Protein AF-A0A821LWA8-F1 (afdb_monomer_lite)

Secondary structure (DSSP, 8-state):
-EE-EEEEEEEEGGGTEEEEE---TT-TTS----TTT-SEETTSEEEEEEEEE--PPPP-PPP-S--SSS-HHHHSEEEEEEEEEEEEEEGGG-SSHHHHHHHHHHHH-TTEEE--TTTTTSEE-TT-SSSSSTTHHHHHTGGG-EE--SEEEEE----SSS-EE----TTSS--SS--

Structure (mmCIF, N/CA/C/O backbone):
data_AF-A0A821LWA8-F1
#
_entry.id   AF-A0A821LWA8-F1
#
loop_
_atom_site.group_PDB
_atom_site.id
_atom_site.type_symbol
_atom_site.label_atom_id
_atom_site.label_alt_id
_atom_site.label_comp_id
_atom_site.label_asym_id
_atom_site.label_entity_id
_atom_site.label_seq_id
_atom_site.pdbx_PDB_ins_code
_atom_site.Cartn_x
_atom_site.Cartn_y
_atom_site.Cartn_z
_atom_site.occupancy
_atom_site.B_iso_or_equiv
_atom_site.auth_seq_id
_atom_site.auth_comp_id
_atom_site.auth_asym_id
_atom_site.auth_atom_id
_atom_site.pdbx_PDB_model_num
ATOM 1 N N . LYS A 1 1 ? -18.898 6.129 13.717 1.00 87.69 1 LYS A N 1
ATOM 2 C CA . LYS A 1 1 ? -17.893 6.853 12.896 1.00 87.69 1 LYS A CA 1
ATOM 3 C C . LYS A 1 1 ? -17.448 5.903 11.800 1.00 87.69 1 LYS A C 1
ATOM 5 O O . LYS A 1 1 ? -17.263 4.731 12.117 1.00 87.69 1 LYS A O 1
ATOM 10 N N . LEU A 1 2 ? -17.327 6.379 10.563 1.00 90.56 2 LEU A N 1
ATOM 11 C CA . LEU A 1 2 ? -16.838 5.565 9.453 1.00 90.56 2 LEU A CA 1
ATOM 12 C C . LEU A 1 2 ? -15.346 5.820 9.221 1.00 90.56 2 LEU A C 1
ATOM 14 O O . LEU A 1 2 ? -14.850 6.917 9.476 1.00 90.56 2 LEU A O 1
ATOM 18 N N . GLY A 1 3 ? -14.649 4.781 8.779 1.00 90.25 3 GLY A N 1
ATOM 19 C CA . GLY A 1 3 ? -13.261 4.806 8.354 1.00 90.25 3 GLY A CA 1
ATOM 20 C C . GLY A 1 3 ? -13.109 4.307 6.928 1.00 90.25 3 GLY A C 1
ATOM 21 O O . GLY A 1 3 ? -13.928 3.526 6.442 1.00 90.25 3 GLY A O 1
ATOM 22 N N . THR A 1 4 ? -12.042 4.752 6.279 1.00 89.06 4 THR A N 1
ATOM 23 C CA . THR A 1 4 ? -11.677 4.344 4.926 1.00 89.06 4 THR A CA 1
ATOM 24 C C . THR A 1 4 ? -11.057 2.960 4.954 1.00 89.06 4 THR A C 1
ATOM 26 O O . THR A 1 4 ? -10.192 2.666 5.789 1.00 89.06 4 THR A O 1
ATOM 29 N N . THR A 1 5 ? -11.447 2.130 3.995 1.00 91.06 5 THR A N 1
ATOM 30 C CA . THR A 1 5 ? -10.791 0.850 3.744 1.00 91.06 5 THR A CA 1
ATOM 31 C C . THR A 1 5 ? -10.204 0.760 2.340 1.00 91.06 5 THR A C 1
ATOM 33 O O . THR A 1 5 ? -10.569 1.501 1.429 1.00 91.06 5 THR A O 1
ATOM 36 N N . ALA A 1 6 ? -9.258 -0.160 2.167 1.00 90.44 6 ALA A N 1
ATOM 37 C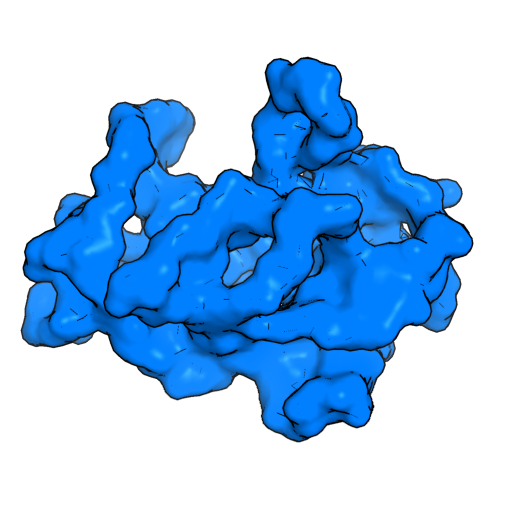 CA . ALA A 1 6 ? -8.717 -0.538 0.867 1.00 90.44 6 ALA A CA 1
ATOM 38 C C . ALA A 1 6 ? -8.998 -2.009 0.563 1.00 90.44 6 ALA A C 1
ATOM 40 O O . ALA A 1 6 ? -9.239 -2.814 1.466 1.00 90.44 6 ALA A O 1
ATOM 41 N N . VAL A 1 7 ? -8.899 -2.365 -0.714 1.00 90.44 7 VAL A N 1
ATOM 42 C CA . VAL A 1 7 ? -9.017 -3.740 -1.200 1.00 90.44 7 VAL A CA 1
ATOM 43 C C . VAL A 1 7 ? -7.887 -4.080 -2.161 1.00 90.44 7 VAL A C 1
ATOM 45 O O . VAL A 1 7 ? -7.322 -3.214 -2.834 1.00 90.44 7 VAL A O 1
ATOM 48 N N . LYS A 1 8 ? -7.577 -5.372 -2.255 1.00 91.69 8 LYS A N 1
ATOM 49 C CA . LYS A 1 8 ? -6.755 -5.915 -3.336 1.00 91.69 8 LYS A CA 1
ATOM 50 C C . LYS A 1 8 ? -7.614 -6.081 -4.584 1.00 91.69 8 LYS A C 1
ATOM 52 O O . LYS A 1 8 ? -8.576 -6.842 -4.577 1.00 91.69 8 LYS A O 1
ATOM 57 N N . GLN A 1 9 ? -7.242 -5.397 -5.658 1.00 87.75 9 GLN A N 1
ATOM 58 C CA . GLN A 1 9 ? -7.944 -5.462 -6.939 1.00 87.75 9 GLN A CA 1
ATOM 59 C C . GLN A 1 9 ? -7.434 -6.587 -7.827 1.00 87.75 9 GLN A C 1
ATOM 61 O O . GLN A 1 9 ? -8.214 -7.271 -8.485 1.00 87.75 9 GLN A O 1
ATOM 66 N N . SER A 1 10 ? -6.121 -6.798 -7.838 1.00 91.06 10 SER A N 1
ATOM 67 C CA . SER A 1 10 ? -5.498 -7.864 -8.616 1.00 91.06 10 SER A CA 1
ATOM 68 C C . SER A 1 10 ? -4.169 -8.294 -8.007 1.00 91.06 10 SER A C 1
ATOM 70 O O . SER A 1 10 ? -3.565 -7.573 -7.215 1.00 91.06 10 SER A O 1
ATOM 72 N N . HIS A 1 11 ? -3.717 -9.482 -8.399 1.00 94.81 11 HIS A N 1
ATOM 73 C CA . HIS A 1 11 ? -2.389 -10.009 -8.102 1.00 94.81 11 HIS A CA 1
ATOM 74 C C . HIS A 1 11 ? -1.703 -10.369 -9.415 1.00 94.81 11 HIS A C 1
ATOM 76 O O . HIS A 1 11 ? -2.321 -11.031 -10.251 1.00 94.81 11 HIS A O 1
ATOM 82 N N . LEU A 1 12 ? -0.448 -9.964 -9.592 1.00 95.31 12 LEU A N 1
ATOM 83 C CA . LEU A 1 12 ? 0.371 -10.399 -10.721 1.00 95.31 12 LEU A CA 1
ATOM 84 C C . LEU A 1 12 ? 1.367 -11.451 -10.222 1.00 95.31 12 LEU A C 1
ATOM 86 O O . LEU A 1 12 ? 2.411 -11.102 -9.669 1.00 95.31 12 LEU A O 1
ATOM 90 N N . ASN A 1 13 ? 1.021 -12.732 -10.416 1.00 95.44 13 ASN A N 1
ATOM 91 C CA . ASN A 1 13 ? 1.794 -13.880 -9.918 1.00 95.44 13 ASN A CA 1
ATOM 92 C C . ASN A 1 13 ? 3.257 -13.846 -10.381 1.00 95.44 13 ASN A C 1
ATOM 94 O O . ASN A 1 13 ? 4.150 -14.105 -9.582 1.00 95.44 13 ASN A O 1
ATOM 98 N N . ASP A 1 14 ? 3.498 -13.463 -11.638 1.00 94.81 14 ASP A N 1
ATOM 99 C CA . ASP A 1 14 ? 4.836 -13.440 -12.247 1.00 94.81 14 ASP A CA 1
ATOM 100 C C . ASP A 1 14 ? 5.810 -12.497 -11.526 1.00 94.81 14 ASP A C 1
ATOM 102 O O . ASP A 1 14 ? 7.026 -12.651 -11.631 1.00 94.81 14 ASP A O 1
ATOM 106 N N . PHE A 1 15 ? 5.283 -11.520 -10.782 1.00 94.75 15 PHE A N 1
ATOM 107 C CA . PHE A 1 15 ? 6.075 -10.526 -10.062 1.00 94.75 15 PHE A CA 1
ATOM 108 C C . PHE A 1 15 ? 5.882 -10.576 -8.544 1.00 94.75 15 PHE A C 1
ATOM 110 O O . PHE A 1 15 ? 6.600 -9.876 -7.834 1.00 94.75 15 PHE A O 1
ATOM 117 N N . GLY A 1 16 ? 4.916 -11.350 -8.036 1.00 96.31 16 GLY A N 1
ATOM 118 C CA . GLY A 1 16 ? 4.561 -11.350 -6.615 1.00 96.31 16 GLY A CA 1
ATOM 119 C C . GLY A 1 16 ? 4.103 -9.975 -6.118 1.00 96.31 16 GLY A C 1
ATOM 120 O O . GLY A 1 16 ? 4.472 -9.562 -5.017 1.00 96.31 16 GLY A O 1
ATOM 121 N N . ILE A 1 17 ? 3.353 -9.239 -6.948 1.00 96.69 17 ILE A N 1
ATOM 122 C CA . ILE A 1 17 ? 2.866 -7.895 -6.610 1.00 96.69 17 ILE A CA 1
ATOM 123 C C . ILE A 1 17 ? 1.347 -7.822 -6.574 1.00 96.69 17 ILE A C 1
ATOM 125 O O . ILE A 1 17 ? 0.646 -8.436 -7.383 1.00 96.69 17 ILE A O 1
ATOM 129 N N . ASP A 1 18 ? 0.852 -6.995 -5.665 1.00 95.44 18 ASP A N 1
ATOM 130 C CA . ASP A 1 18 ? -0.560 -6.693 -5.500 1.00 95.44 18 ASP A CA 1
ATOM 131 C C . ASP A 1 18 ? -0.879 -5.303 -6.022 1.00 95.44 18 ASP A C 1
ATOM 133 O O . ASP A 1 18 ? -0.148 -4.353 -5.743 1.00 95.44 18 ASP A O 1
ATOM 137 N N . TYR A 1 19 ? -1.999 -5.188 -6.736 1.00 92.56 19 TYR A N 1
ATOM 138 C CA . TYR A 1 19 ? -2.634 -3.909 -7.019 1.00 92.56 19 TYR A CA 1
ATOM 139 C C . TYR A 1 19 ? -3.652 -3.632 -5.920 1.00 92.56 19 TYR A C 1
ATOM 141 O O . TYR A 1 19 ? -4.673 -4.319 -5.818 1.00 92.56 19 TYR A O 1
ATOM 149 N N . ILE A 1 20 ? -3.348 -2.662 -5.067 1.00 91.44 20 ILE A N 1
ATOM 150 C CA . ILE A 1 20 ? -4.138 -2.346 -3.881 1.00 91.44 20 ILE A CA 1
ATOM 151 C C . ILE A 1 20 ? -4.618 -0.918 -3.998 1.00 91.44 20 ILE A C 1
ATOM 153 O O . ILE A 1 20 ? -3.879 -0.028 -4.419 1.00 91.44 20 ILE A O 1
ATOM 157 N N . GLY A 1 21 ? -5.855 -0.686 -3.588 1.00 87.31 21 GLY A N 1
ATOM 158 C CA . GLY A 1 21 ? -6.354 0.663 -3.502 1.00 87.31 21 GLY A CA 1
ATOM 159 C C . GLY A 1 21 ? -7.778 0.754 -3.021 1.00 87.31 21 GLY A C 1
ATOM 160 O O . GLY A 1 21 ? -8.420 -0.229 -2.649 1.00 87.31 21 GLY A O 1
ATOM 161 N N . CYS A 1 22 ? -8.243 1.985 -3.041 1.00 80.44 22 CYS A N 1
ATOM 162 C CA . CYS A 1 22 ? -9.605 2.354 -2.763 1.00 80.44 22 CYS A CA 1
ATOM 163 C C . CYS A 1 22 ? -10.384 2.282 -4.092 1.00 80.44 22 CYS A C 1
ATOM 165 O O . CYS A 1 22 ? -10.234 3.144 -4.956 1.00 80.44 22 CYS A O 1
ATOM 167 N N . ARG A 1 23 ? -11.175 1.208 -4.262 1.00 69.19 23 ARG A N 1
ATOM 168 C CA . ARG A 1 23 ? -11.909 0.898 -5.498 1.00 69.19 23 ARG A CA 1
ATOM 169 C C . ARG A 1 23 ? -13.085 1.857 -5.734 1.00 69.19 23 ARG A C 1
ATOM 171 O O . ARG A 1 23 ? -13.811 2.201 -4.807 1.00 69.19 23 ARG A O 1
ATOM 178 N N . ASP A 1 24 ? -13.249 2.229 -7.003 1.00 60.84 24 ASP A N 1
ATOM 179 C CA . ASP A 1 24 ? -14.244 3.163 -7.543 1.00 60.84 24 ASP A CA 1
ATOM 180 C C . ASP A 1 24 ? -15.697 2.838 -7.134 1.00 60.84 24 ASP A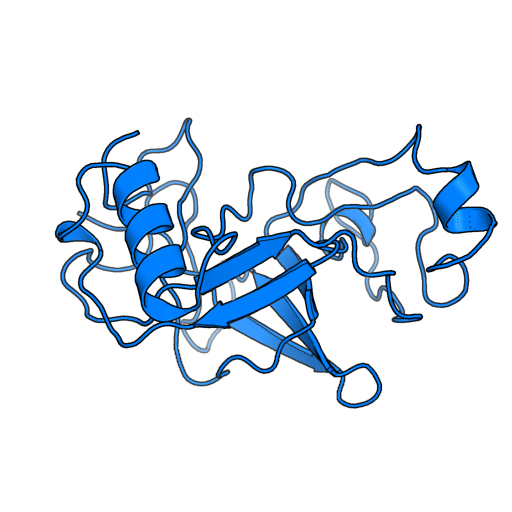 C 1
ATOM 182 O O . ASP A 1 24 ? -16.066 1.672 -7.002 1.00 60.84 24 ASP A O 1
ATOM 186 N N . TRP A 1 25 ? -16.535 3.876 -7.014 1.00 51.53 25 TRP A N 1
ATOM 187 C CA . TRP A 1 25 ? -17.913 3.882 -6.467 1.00 51.53 25 TRP A CA 1
ATOM 188 C C . TRP A 1 25 ? -18.916 2.952 -7.194 1.00 51.53 25 TRP A C 1
ATOM 190 O O . TRP A 1 25 ? -20.060 2.785 -6.768 1.00 51.53 25 TRP A O 1
ATOM 200 N N . THR A 1 26 ? -18.519 2.346 -8.312 1.00 49.16 26 THR A N 1
ATOM 201 C CA . THR A 1 26 ? -19.395 1.602 -9.231 1.00 49.16 26 THR A CA 1
ATOM 202 C C . THR A 1 26 ? -19.232 0.082 -9.168 1.00 49.16 26 THR A C 1
ATOM 204 O O . THR A 1 26 ? -19.817 -0.613 -9.998 1.00 49.16 26 THR A O 1
ATOM 207 N N . ASP A 1 27 ? -18.482 -0.472 -8.206 1.00 52.19 27 ASP A N 1
ATOM 208 C CA . ASP A 1 27 ? -18.331 -1.926 -8.090 1.00 52.19 27 ASP A CA 1
ATOM 209 C C . ASP A 1 27 ? -19.629 -2.602 -7.593 1.00 52.19 27 ASP A C 1
ATOM 211 O O . ASP A 1 27 ? -20.015 -2.424 -6.432 1.00 52.19 27 ASP A O 1
ATOM 215 N N . PRO A 1 28 ? -20.287 -3.447 -8.414 1.00 49.53 28 PRO A N 1
ATOM 216 C CA . PRO A 1 28 ? -21.509 -4.148 -8.016 1.00 49.53 28 PRO A CA 1
ATOM 217 C C . PRO A 1 28 ? -21.286 -5.181 -6.898 1.00 49.53 28 PRO A C 1
ATOM 219 O O . PRO A 1 28 ? -22.259 -5.669 -6.329 1.00 49.53 28 PRO A O 1
ATOM 222 N N . ASN A 1 29 ? -20.033 -5.507 -6.552 1.00 52.34 29 ASN A N 1
ATOM 223 C CA . ASN A 1 29 ? -19.699 -6.427 -5.457 1.00 52.34 29 ASN A CA 1
ATOM 224 C C . ASN A 1 29 ? -19.585 -5.735 -4.089 1.00 52.34 29 ASN A C 1
ATOM 226 O O . ASN A 1 29 ? -19.242 -6.386 -3.103 1.00 52.34 29 ASN A O 1
ATOM 230 N N . GLY A 1 30 ? -19.844 -4.424 -4.011 1.00 50.53 30 GLY A N 1
ATOM 231 C CA . GLY A 1 30 ? -19.897 -3.709 -2.739 1.00 50.53 30 GLY A CA 1
ATOM 232 C C . GLY A 1 30 ? -18.546 -3.615 -2.030 1.00 50.53 30 GLY A C 1
ATOM 233 O O . GLY A 1 30 ? -18.517 -3.609 -0.804 1.00 50.53 30 GLY A O 1
ATOM 234 N N . ME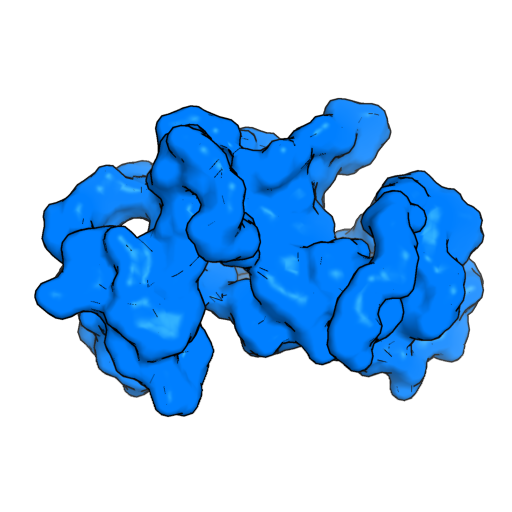T A 1 31 ? -17.432 -3.536 -2.771 1.00 57.25 31 MET A N 1
ATOM 235 C CA . MET A 1 31 ? -16.085 -3.216 -2.259 1.00 57.25 31 MET A CA 1
ATOM 236 C C . MET A 1 31 ? -15.730 -1.726 -2.411 1.00 57.25 31 MET A C 1
ATOM 238 O O . MET A 1 31 ? -14.560 -1.352 -2.370 1.00 57.25 31 MET A O 1
ATOM 242 N N . ASN A 1 32 ? -16.753 -0.881 -2.569 1.00 71.00 32 ASN A N 1
ATOM 243 C CA . ASN A 1 32 ? -16.620 0.570 -2.628 1.00 71.00 32 ASN A CA 1
ATOM 244 C C . ASN A 1 32 ? -15.992 1.093 -1.335 1.00 71.00 32 ASN A C 1
ATOM 246 O O . ASN A 1 32 ? -16.433 0.748 -0.231 1.00 71.00 32 ASN A O 1
ATOM 250 N N . CYS A 1 33 ? -14.988 1.937 -1.488 1.00 79.50 33 CYS A N 1
ATOM 251 C CA . CYS A 1 33 ? -14.424 2.739 -0.416 1.00 79.50 33 CYS A CA 1
ATOM 252 C C . CYS A 1 33 ? -14.859 4.200 -0.593 1.00 79.50 33 CYS A C 1
ATOM 254 O O . CYS A 1 33 ? -15.146 4.645 -1.706 1.00 79.50 33 CYS A O 1
ATOM 256 N N . ASP A 1 34 ? -14.880 4.955 0.498 1.00 81.25 34 ASP A N 1
ATOM 257 C CA . ASP A 1 34 ? -15.122 6.395 0.467 1.00 81.25 34 ASP A CA 1
ATOM 258 C C . ASP A 1 34 ? -13.963 7.067 1.205 1.00 81.25 34 ASP A C 1
ATOM 260 O O . ASP A 1 34 ? -13.952 7.109 2.437 1.00 81.25 34 ASP A O 1
ATOM 264 N N . PRO A 1 35 ? -12.957 7.580 0.480 1.00 79.00 35 PRO A N 1
ATOM 265 C CA . PRO A 1 35 ? -11.802 8.195 1.112 1.00 79.00 35 PRO A CA 1
ATOM 266 C C . PRO A 1 35 ? -12.107 9.582 1.689 1.00 79.00 35 PRO A C 1
ATOM 268 O O . PRO A 1 35 ? -11.254 10.143 2.375 1.00 79.00 35 PRO A O 1
ATOM 271 N N . TYR A 1 36 ? -13.289 10.148 1.433 1.00 81.12 36 TYR A N 1
ATOM 272 C CA . TYR A 1 36 ? -13.689 11.471 1.907 1.00 81.12 36 TYR A CA 1
ATOM 273 C C . TYR A 1 36 ? -14.504 11.381 3.199 1.00 81.12 36 TYR A C 1
ATOM 275 O O . TYR A 1 36 ? -14.225 12.111 4.151 1.00 81.12 36 TYR A O 1
ATOM 283 N N . ASN A 1 37 ? -15.440 10.429 3.280 1.00 84.38 37 ASN A N 1
ATOM 284 C CA . ASN A 1 37 ? -16.334 10.264 4.436 1.00 84.38 37 ASN A CA 1
ATOM 285 C C . ASN A 1 37 ? -16.102 8.972 5.239 1.00 84.38 37 ASN A C 1
ATOM 287 O O . ASN A 1 37 ? -16.585 8.854 6.367 1.00 84.38 37 ASN A O 1
ATOM 291 N N . GLY A 1 38 ? -15.349 8.017 4.693 1.00 88.00 38 GLY A N 1
ATOM 292 C CA . GLY A 1 38 ? -15.218 6.661 5.221 1.00 88.00 38 GLY A CA 1
ATOM 293 C C . GLY A 1 38 ? -16.363 5.753 4.765 1.00 88.00 38 GLY A C 1
ATOM 294 O O . GLY A 1 38 ? -17.482 6.197 4.529 1.00 88.00 38 GLY A O 1
ATOM 295 N N . ASP A 1 39 ? -16.085 4.455 4.674 1.00 88.06 39 ASP A N 1
ATOM 296 C CA . ASP A 1 39 ? -17.004 3.449 4.118 1.00 88.06 39 ASP A CA 1
ATOM 297 C C . ASP A 1 39 ? -17.369 2.323 5.093 1.00 88.06 39 ASP A C 1
ATOM 299 O O . ASP A 1 39 ? -18.328 1.590 4.857 1.00 88.06 39 ASP A O 1
ATOM 303 N N . THR A 1 40 ? -16.627 2.176 6.193 1.00 91.12 40 THR A N 1
ATOM 304 C CA . THR A 1 40 ? -16.788 1.054 7.126 1.00 91.12 40 THR A CA 1
ATOM 305 C C . THR A 1 40 ? -16.855 1.548 8.571 1.00 91.12 40 THR A C 1
ATOM 307 O O . THR A 1 40 ? -16.081 2.417 8.959 1.00 91.12 40 THR A O 1
ATOM 310 N N . ASP A 1 41 ? -17.752 1.000 9.403 1.00 93.38 41 ASP A N 1
ATOM 311 C CA . ASP A 1 41 ? -17.810 1.349 10.832 1.00 93.38 41 ASP A CA 1
ATOM 312 C C . ASP A 1 41 ? -16.490 0.998 11.535 1.00 93.38 41 ASP A C 1
ATOM 314 O O . ASP A 1 41 ? -16.016 -0.136 11.474 1.00 93.38 41 ASP A O 1
ATOM 318 N N . CYS A 1 42 ? -15.907 1.973 12.235 1.00 94.19 42 CYS A N 1
ATOM 319 C CA . CYS A 1 42 ? -14.616 1.841 12.913 1.00 94.19 42 CYS A CA 1
ATOM 320 C C . CYS A 1 42 ? -14.543 0.726 13.971 1.00 94.19 42 CYS A C 1
ATOM 322 O O . CYS A 1 42 ? -13.447 0.387 14.421 1.00 94.19 42 CYS A O 1
ATOM 324 N N . ASN A 1 43 ? -15.682 0.173 14.392 1.00 95.94 43 ASN A N 1
ATOM 325 C CA . ASN A 1 43 ? -15.763 -0.936 15.340 1.00 95.94 43 ASN A CA 1
ATOM 326 C C . ASN A 1 43 ? -15.785 -2.319 14.675 1.00 95.94 43 ASN A C 1
ATOM 328 O O . ASN A 1 43 ? -15.768 -3.321 15.395 1.00 95.94 43 ASN A O 1
ATOM 332 N N . VAL A 1 44 ? -15.815 -2.390 13.341 1.00 95.94 44 VAL A N 1
ATOM 333 C CA . VAL A 1 44 ? -15.633 -3.644 12.601 1.00 95.94 44 VAL A CA 1
ATOM 334 C C . VAL A 1 44 ? -14.180 -4.097 12.731 1.00 95.94 44 VAL A C 1
ATOM 336 O O . VAL A 1 44 ? -13.241 -3.301 12.657 1.00 95.94 44 VAL A O 1
ATOM 339 N N . GLU A 1 45 ? -13.989 -5.397 12.928 1.00 97.00 45 GLU A N 1
ATOM 340 C CA . GLU A 1 45 ? -12.666 -6.010 12.963 1.00 97.00 45 GLU A CA 1
ATOM 341 C C . GLU A 1 45 ? -12.225 -6.357 11.542 1.00 97.00 45 GLU A C 1
ATOM 343 O O . GLU A 1 45 ? -12.706 -7.318 10.945 1.00 97.00 45 GLU A O 1
ATOM 348 N N . LEU A 1 46 ? -11.294 -5.567 11.004 1.00 96.62 46 LEU A N 1
ATOM 349 C CA . LEU A 1 46 ? -10.651 -5.817 9.714 1.00 96.62 46 LEU A CA 1
ATOM 350 C C . LEU A 1 46 ? -9.133 -5.856 9.892 1.00 96.62 46 LEU A C 1
ATOM 352 O O . LEU A 1 46 ? -8.607 -5.188 10.789 1.00 96.62 46 LEU A O 1
ATOM 356 N N . PRO A 1 47 ? -8.401 -6.623 9.069 1.00 97.38 47 PRO A N 1
ATOM 357 C CA . PRO A 1 47 ? -6.947 -6.551 9.056 1.00 97.38 47 PRO A CA 1
ATOM 358 C C . PRO A 1 47 ? -6.485 -5.126 8.743 1.00 97.38 47 PRO A C 1
ATOM 360 O O . PRO A 1 47 ? -7.093 -4.436 7.924 1.00 97.38 47 PRO A O 1
ATOM 363 N N . MET A 1 48 ? -5.392 -4.684 9.357 1.00 96.81 48 MET A N 1
ATOM 364 C CA . MET A 1 48 ? -4.757 -3.422 8.978 1.00 96.81 48 MET A CA 1
ATOM 365 C C . MET A 1 48 ? -3.771 -3.666 7.846 1.00 96.81 48 MET A C 1
ATOM 367 O O . MET A 1 48 ? -2.957 -4.586 7.938 1.00 96.81 48 MET A O 1
ATOM 371 N N . LEU A 1 49 ? -3.834 -2.843 6.799 1.00 96.38 49 LEU A N 1
ATOM 372 C CA . LEU A 1 49 ? -2.841 -2.864 5.737 1.00 96.38 49 LEU A CA 1
ATOM 373 C C . LEU A 1 49 ? -1.612 -2.075 6.183 1.00 96.38 49 LEU A C 1
ATOM 375 O O . LEU A 1 49 ? -1.679 -0.869 6.436 1.00 96.38 49 LEU A O 1
ATOM 379 N N . CYS A 1 50 ? -0.487 -2.769 6.236 1.00 96.56 50 CYS A N 1
ATOM 380 C CA . CYS A 1 50 ? 0.797 -2.209 6.604 1.00 96.56 50 CYS A CA 1
ATOM 381 C C . CYS A 1 50 ? 1.743 -2.254 5.413 1.00 96.56 50 CYS A C 1
ATOM 383 O O . CYS A 1 50 ? 1.662 -3.150 4.569 1.00 96.56 50 CYS A O 1
ATOM 385 N N . MET A 1 51 ? 2.674 -1.313 5.377 1.00 95.25 51 MET A N 1
ATOM 386 C CA . MET A 1 51 ? 3.736 -1.278 4.388 1.00 95.25 51 MET A CA 1
ATOM 387 C C . MET A 1 51 ? 5.101 -1.110 5.025 1.00 95.25 51 MET A C 1
ATOM 389 O O . MET A 1 51 ? 5.238 -0.470 6.066 1.00 95.25 51 MET A O 1
ATOM 393 N N . LYS A 1 52 ? 6.110 -1.650 4.350 1.00 95.75 52 LYS A N 1
ATOM 394 C CA . LYS A 1 52 ? 7.518 -1.417 4.630 1.00 95.75 52 LYS A CA 1
ATOM 395 C C . LYS A 1 52 ? 8.158 -0.796 3.402 1.00 95.75 52 LYS A C 1
ATOM 397 O O . LYS A 1 52 ? 8.260 -1.438 2.357 1.00 95.75 52 LYS A O 1
ATOM 402 N N . TYR A 1 53 ? 8.585 0.450 3.548 1.00 92.00 53 TYR A N 1
ATOM 403 C CA . TYR A 1 53 ? 9.308 1.162 2.508 1.00 92.00 53 TYR A CA 1
ATOM 404 C C . TYR A 1 53 ? 10.790 0.788 2.578 1.00 92.00 53 TYR A C 1
ATOM 406 O O . TYR A 1 53 ? 11.502 1.182 3.500 1.00 92.00 53 TYR A O 1
ATOM 414 N N . ASP A 1 54 ? 11.242 -0.021 1.628 1.00 92.25 54 ASP A N 1
ATOM 415 C CA . ASP A 1 54 ? 12.610 -0.548 1.568 1.00 92.25 54 ASP A CA 1
ATOM 416 C C . ASP A 1 54 ? 13.311 -0.217 0.245 1.00 92.25 54 ASP A C 1
ATOM 418 O O . ASP A 1 54 ? 14.377 -0.752 -0.054 1.00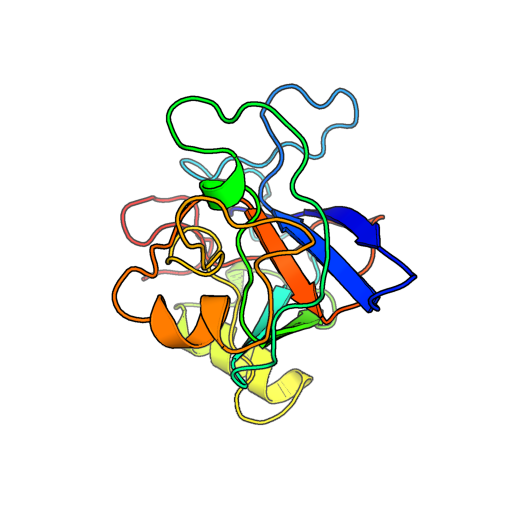 92.25 54 ASP A O 1
ATOM 422 N N . TYR A 1 55 ? 12.722 0.699 -0.530 1.00 89.94 55 TYR A N 1
ATOM 423 C CA . TYR A 1 55 ? 13.194 1.127 -1.843 1.00 89.94 55 TYR A CA 1
ATOM 424 C C . TYR A 1 55 ? 13.278 -0.009 -2.865 1.00 89.94 55 TYR A C 1
ATOM 426 O O . TYR A 1 55 ? 14.030 0.095 -3.837 1.00 89.94 55 TYR A O 1
ATOM 434 N N . SER A 1 56 ? 12.490 -1.074 -2.679 1.00 91.69 56 SER A N 1
ATOM 435 C CA . SER A 1 56 ? 12.509 -2.215 -3.585 1.00 91.69 56 SER A CA 1
ATOM 436 C C . SER A 1 56 ? 12.298 -1.786 -5.043 1.00 91.69 56 SER A C 1
ATOM 438 O O . SER A 1 56 ? 11.427 -0.949 -5.337 1.00 91.69 56 SER A O 1
ATOM 440 N N . PRO A 1 57 ? 13.085 -2.348 -5.977 1.00 91.44 57 PRO A N 1
ATOM 441 C CA . PRO A 1 57 ? 13.006 -1.994 -7.382 1.00 91.44 57 PRO A CA 1
ATOM 442 C C . PRO A 1 57 ? 11.629 -2.336 -7.946 1.00 91.44 57 PRO A C 1
ATOM 444 O O . PRO A 1 57 ? 11.021 -3.344 -7.599 1.00 91.44 57 PRO A O 1
ATOM 447 N N . ARG A 1 58 ? 11.139 -1.487 -8.847 1.00 91.94 58 ARG A N 1
ATOM 448 C CA . ARG A 1 58 ? 9.873 -1.704 -9.543 1.00 91.94 58 ARG A CA 1
ATOM 449 C C . ARG A 1 58 ? 9.977 -2.872 -10.543 1.00 91.94 58 ARG A C 1
ATOM 451 O O . ARG A 1 58 ? 10.781 -2.760 -11.471 1.00 91.94 58 ARG A O 1
ATOM 458 N N . PRO A 1 59 ? 9.122 -3.909 -10.466 1.00 93.50 59 PRO A N 1
ATOM 459 C CA . PRO A 1 59 ? 9.043 -4.950 -11.497 1.00 93.50 59 PRO A CA 1
ATOM 460 C C . PRO A 1 59 ? 8.567 -4.432 -12.867 1.00 93.50 59 PRO A C 1
ATOM 462 O O . PRO A 1 59 ? 7.898 -3.395 -12.933 1.00 93.50 59 PRO A O 1
ATOM 465 N N . PRO A 1 60 ? 8.815 -5.176 -13.961 1.00 93.44 60 PRO A N 1
ATOM 466 C CA . PRO A 1 60 ? 8.385 -4.828 -15.319 1.00 93.44 60 PRO A CA 1
ATOM 467 C C . PRO A 1 60 ? 6.885 -5.040 -15.585 1.00 93.44 60 PRO A C 1
ATOM 469 O O . PRO A 1 60 ? 6.495 -5.575 -16.620 1.00 93.44 60 PRO A O 1
ATOM 472 N N . TYR A 1 61 ? 6.004 -4.617 -14.677 1.00 92.56 61 TYR A N 1
ATOM 473 C CA . TYR A 1 61 ? 4.567 -4.705 -14.934 1.00 92.56 61 TYR A CA 1
ATOM 474 C C . TYR A 1 61 ? 4.116 -3.655 -15.956 1.00 92.56 61 TYR A C 1
ATOM 476 O O . TYR A 1 61 ? 4.602 -2.519 -15.986 1.00 92.56 61 TYR A O 1
ATOM 484 N N . PHE A 1 62 ? 3.145 -4.021 -16.786 1.00 91.88 62 PHE A N 1
ATOM 485 C CA . PHE A 1 62 ? 2.492 -3.082 -17.689 1.00 91.88 62 PHE A CA 1
ATOM 486 C C . PHE A 1 62 ? 1.430 -2.271 -16.950 1.00 91.88 62 PHE A C 1
ATOM 488 O O . PHE A 1 62 ? 0.727 -2.781 -16.080 1.00 91.88 62 PHE A O 1
ATOM 495 N N . ILE A 1 63 ? 1.317 -0.996 -17.316 1.00 89.25 63 ILE A N 1
ATOM 496 C CA . ILE A 1 63 ? 0.209 -0.144 -16.896 1.00 89.25 63 ILE A CA 1
ATOM 497 C C . ILE A 1 63 ? -0.830 -0.203 -18.007 1.00 89.25 63 ILE A C 1
ATOM 499 O O . ILE A 1 63 ? -0.533 0.130 -19.154 1.00 89.25 63 ILE A O 1
ATOM 503 N N . TYR A 1 64 ? -2.030 -0.648 -17.655 1.00 79.69 64 TYR A N 1
ATOM 504 C CA . TYR A 1 64 ? -3.165 -0.741 -18.563 1.00 79.69 64 TYR A CA 1
ATOM 505 C C . TYR A 1 64 ? -4.178 0.364 -18.245 1.00 79.69 64 TYR A C 1
ATOM 507 O O . TYR A 1 64 ? -4.360 0.728 -17.083 1.00 79.69 64 TYR A O 1
ATOM 515 N N . GLY A 1 65 ? -4.850 0.880 -19.276 1.00 73.75 65 GLY A N 1
ATOM 516 C CA . GLY A 1 65 ? -5.851 1.944 -19.162 1.00 73.75 65 GLY A CA 1
ATOM 517 C C . GLY A 1 65 ? -5.364 3.301 -19.678 1.00 73.75 65 GLY A C 1
ATOM 518 O O . GLY A 1 65 ? -4.169 3.542 -19.826 1.00 73.75 65 GLY A O 1
ATOM 519 N N . ASN A 1 66 ? -6.314 4.196 -19.952 1.00 69.69 66 ASN A N 1
ATOM 520 C CA . ASN A 1 66 ? -6.053 5.477 -20.623 1.00 69.69 66 ASN A CA 1
ATOM 521 C C . ASN A 1 66 ? -5.873 6.663 -19.656 1.00 69.69 66 ASN A C 1
ATOM 523 O O . ASN A 1 66 ? -5.784 7.806 -20.094 1.00 69.69 66 ASN A O 1
ATOM 527 N N . GLY A 1 67 ? -5.791 6.404 -18.346 1.00 70.44 67 GLY A N 1
ATOM 528 C CA . GLY A 1 67 ? -5.864 7.457 -17.331 1.00 70.44 67 GLY A CA 1
ATOM 529 C C . GLY A 1 67 ? -7.253 8.101 -17.275 1.00 70.44 67 GLY A C 1
ATOM 530 O O . GLY A 1 67 ? -8.194 7.641 -17.919 1.00 70.44 67 GLY A O 1
ATOM 531 N N . ALA A 1 68 ? -7.375 9.152 -16.472 1.00 76.06 68 ALA A N 1
ATOM 532 C CA . ALA A 1 68 ? -8.589 9.953 -16.339 1.00 76.06 68 ALA A CA 1
ATOM 533 C C . ALA A 1 68 ? -8.188 11.432 -16.224 1.00 76.06 68 ALA A C 1
ATOM 535 O O . ALA A 1 68 ? -7.569 11.967 -17.139 1.00 76.06 68 ALA A O 1
ATOM 536 N N . ALA A 1 69 ? -8.458 12.081 -15.086 1.00 81.38 69 ALA A N 1
ATOM 537 C CA . ALA A 1 69 ? -7.942 13.423 -14.798 1.00 81.38 69 ALA A CA 1
ATOM 538 C C . ALA A 1 69 ? -6.402 13.464 -14.729 1.00 81.38 69 ALA A C 1
ATOM 540 O O . ALA A 1 69 ? -5.795 14.506 -14.958 1.00 81.38 69 ALA A O 1
ATOM 541 N N . MET A 1 70 ? -5.776 12.324 -14.421 1.00 83.81 70 MET A N 1
ATOM 542 C CA . MET A 1 70 ? -4.326 12.134 -14.389 1.00 83.81 70 MET A CA 1
ATOM 543 C C . MET A 1 70 ? -3.895 10.999 -15.338 1.00 83.81 70 MET A C 1
ATOM 545 O O . MET A 1 70 ? -4.723 10.157 -15.704 1.00 83.81 70 MET A O 1
ATOM 549 N N . PRO A 1 71 ? -2.604 10.915 -15.720 1.00 86.94 71 PRO A N 1
ATOM 550 C CA . PRO A 1 71 ? -2.082 9.787 -16.495 1.00 86.94 71 PRO A CA 1
ATOM 551 C C . PRO A 1 71 ? -2.325 8.441 -15.801 1.00 86.94 71 PRO A C 1
ATOM 553 O O . PRO A 1 71 ? -2.312 8.371 -14.576 1.00 86.94 71 PRO A O 1
ATOM 556 N N . ALA A 1 72 ? -2.460 7.349 -16.561 1.00 87.19 72 ALA A N 1
ATOM 557 C CA . ALA A 1 72 ? -2.699 6.006 -16.006 1.00 87.19 72 ALA A CA 1
ATOM 558 C C . ALA A 1 72 ? -1.680 5.605 -14.921 1.00 87.19 72 ALA A C 1
ATOM 560 O O . ALA A 1 72 ? -2.042 5.003 -13.913 1.00 87.19 72 ALA A O 1
ATOM 561 N N . ALA A 1 73 ? -0.419 6.012 -15.086 1.00 88.56 73 ALA A N 1
ATOM 562 C CA . ALA A 1 73 ? 0.648 5.767 -14.120 1.00 88.56 73 ALA A CA 1
ATOM 563 C C . ALA A 1 73 ? 0.392 6.404 -12.740 1.00 88.56 73 ALA A C 1
ATOM 565 O O . ALA A 1 73 ? 0.851 5.864 -11.740 1.00 88.56 73 ALA A O 1
ATOM 566 N N . ASN A 1 74 ? -0.396 7.483 -12.664 1.00 87.44 74 ASN A N 1
ATOM 567 C CA . ASN A 1 74 ? -0.830 8.079 -11.399 1.00 87.44 74 ASN A CA 1
ATOM 568 C C . ASN A 1 74 ? -1.696 7.119 -10.575 1.00 87.44 74 ASN A C 1
ATOM 570 O O . ASN A 1 74 ? -1.568 7.078 -9.361 1.00 87.44 74 ASN A O 1
ATOM 574 N N . TYR A 1 75 ? -2.531 6.316 -11.236 1.00 84.69 75 TYR A N 1
ATOM 575 C CA . TYR A 1 75 ? -3.404 5.330 -10.595 1.00 84.69 75 TYR A CA 1
ATOM 576 C C . TYR A 1 75 ? -2.766 3.940 -10.502 1.00 84.69 75 TYR A C 1
ATOM 578 O O . TYR A 1 75 ? -3.366 3.017 -9.968 1.00 84.69 75 TYR A O 1
ATOM 586 N N . ALA A 1 76 ? -1.570 3.753 -11.050 1.00 88.44 76 ALA A N 1
ATOM 587 C CA . ALA A 1 76 ? -0.875 2.470 -11.104 1.00 88.44 76 ALA A CA 1
ATOM 588 C C . ALA A 1 76 ? 0.594 2.628 -10.691 1.00 88.44 76 ALA A C 1
ATOM 590 O O . ALA A 1 76 ? 1.481 1.998 -11.266 1.00 88.44 76 ALA A O 1
ATOM 591 N N . GLY A 1 77 ? 0.846 3.508 -9.717 1.00 91.00 77 GLY A N 1
ATOM 592 C CA . GLY A 1 77 ? 2.183 3.808 -9.215 1.00 91.00 77 GLY A CA 1
ATOM 593 C C . GLY A 1 77 ? 2.809 2.641 -8.448 1.00 91.00 77 GLY A C 1
ATOM 594 O O . GLY A 1 77 ? 2.145 1.672 -8.093 1.00 91.00 77 GLY A O 1
ATOM 595 N N . TRP A 1 78 ? 4.102 2.735 -8.160 1.00 93.06 78 TRP A N 1
ATOM 596 C CA . TRP A 1 78 ? 4.879 1.751 -7.415 1.00 93.06 78 TRP A CA 1
ATOM 597 C C . TRP A 1 78 ? 5.174 2.225 -5.990 1.00 93.06 78 TRP A C 1
ATOM 599 O O . TRP A 1 78 ? 5.669 3.330 -5.809 1.00 93.06 78 TRP A O 1
ATOM 609 N N . ASN A 1 79 ? 4.924 1.380 -4.990 1.00 91.88 79 ASN A N 1
ATOM 610 C CA . ASN A 1 79 ? 5.151 1.707 -3.578 1.00 91.88 79 ASN A CA 1
ATOM 611 C C . ASN A 1 79 ? 6.631 1.782 -3.178 1.00 91.88 79 ASN A C 1
ATOM 613 O O . ASN A 1 79 ? 6.949 2.398 -2.173 1.00 91.88 79 ASN A O 1
ATOM 617 N N . GLN A 1 80 ? 7.541 1.197 -3.967 1.00 91.44 80 GLN A N 1
ATOM 618 C CA . GLN A 1 80 ? 8.952 1.009 -3.585 1.00 91.44 80 GLN A CA 1
ATOM 619 C C . GLN A 1 80 ? 9.107 0.234 -2.270 1.00 91.44 80 GLN A C 1
ATOM 621 O O . GLN A 1 80 ? 9.945 0.557 -1.428 1.00 91.44 80 GLN A O 1
ATOM 626 N N . GLY A 1 81 ? 8.275 -0.789 -2.093 1.00 93.94 81 GLY A N 1
ATOM 627 C CA . GLY A 1 81 ? 8.174 -1.494 -0.830 1.00 93.94 81 GLY A CA 1
ATOM 628 C C . GLY A 1 81 ? 7.308 -2.737 -0.887 1.00 93.94 81 GLY A C 1
ATOM 629 O O . GLY A 1 81 ? 6.804 -3.132 -1.951 1.00 93.94 81 GLY A O 1
ATOM 630 N N . HIS A 1 82 ? 7.118 -3.302 0.300 1.00 96.50 82 HIS A N 1
ATOM 631 C CA . HIS A 1 82 ? 6.292 -4.472 0.556 1.00 96.50 82 HIS A CA 1
ATOM 632 C C . HIS A 1 82 ? 5.040 -4.097 1.345 1.00 96.50 82 HIS A C 1
ATOM 634 O O . HIS A 1 82 ? 5.090 -3.238 2.226 1.00 96.50 82 HIS A O 1
ATOM 640 N N . VAL A 1 83 ? 3.942 -4.799 1.087 1.00 96.88 83 VAL A N 1
ATOM 641 C CA . VAL A 1 83 ? 2.710 -4.747 1.875 1.00 96.88 83 VAL A CA 1
ATOM 642 C C . VAL A 1 83 ? 2.410 -6.089 2.524 1.00 96.88 83 VAL A C 1
ATOM 644 O O . VAL A 1 83 ? 2.700 -7.158 1.987 1.00 96.88 83 VAL A O 1
ATOM 647 N N . SER A 1 84 ? 1.801 -6.018 3.699 1.00 97.44 84 SER A N 1
ATOM 648 C CA . SER A 1 84 ? 1.278 -7.167 4.425 1.00 97.44 84 SER A CA 1
ATOM 649 C C . SER A 1 84 ? 0.128 -6.716 5.321 1.00 97.44 84 SER A C 1
ATOM 651 O O . SER A 1 84 ? -0.155 -5.524 5.451 1.00 97.44 84 SER A O 1
ATOM 653 N N . THR A 1 85 ? -0.560 -7.672 5.928 1.00 97.75 85 THR A N 1
ATOM 654 C CA . THR A 1 85 ? -1.721 -7.413 6.777 1.00 97.75 85 THR A CA 1
ATOM 655 C C . THR A 1 85 ? -1.518 -7.983 8.164 1.00 97.75 85 THR A C 1
ATOM 657 O O . THR A 1 85 ? -0.953 -9.063 8.326 1.00 97.75 85 THR A O 1
ATOM 660 N N . THR A 1 86 ? -2.031 -7.280 9.162 1.00 97.88 86 THR A N 1
ATOM 661 C CA . THR A 1 86 ? -2.086 -7.760 10.547 1.00 97.88 86 THR A CA 1
ATOM 662 C C . THR A 1 86 ? -3.264 -8.714 10.773 1.00 97.88 86 THR A C 1
ATOM 664 O O . THR A 1 86 ? -4.043 -9.000 9.864 1.00 97.88 86 THR A O 1
ATOM 667 N N . MET A 1 87 ? -3.427 -9.202 12.006 1.00 96.62 87 MET A N 1
ATOM 668 C CA . MET A 1 87 ? -4.697 -9.797 12.437 1.00 96.62 87 MET A CA 1
ATOM 669 C C . MET A 1 87 ? -5.816 -8.738 12.473 1.00 96.62 87 MET A C 1
ATOM 671 O O . MET A 1 87 ? -5.516 -7.555 12.664 1.00 96.62 87 MET A O 1
ATOM 675 N N . PRO A 1 88 ? -7.098 -9.132 12.329 1.00 97.88 88 PRO A N 1
ATOM 676 C CA . PRO A 1 88 ? -8.216 -8.199 12.412 1.00 97.88 88 PRO A CA 1
ATOM 677 C C . PRO A 1 88 ? -8.208 -7.358 13.692 1.00 97.88 88 PRO A C 1
ATOM 679 O O . PRO A 1 88 ? -7.964 -7.866 14.786 1.00 97.88 88 PRO A O 1
ATOM 682 N N . VAL A 1 89 ? -8.477 -6.062 13.548 1.00 97.62 89 VAL A N 1
ATOM 683 C CA . VAL A 1 89 ? -8.501 -5.098 14.649 1.00 97.62 89 VAL A CA 1
ATOM 684 C C . VAL A 1 89 ? -9.605 -4.069 14.427 1.00 97.62 89 VAL A C 1
ATOM 686 O O . VAL A 1 89 ? -9.935 -3.724 13.292 1.00 97.62 89 VAL A O 1
ATOM 689 N N . LYS A 1 90 ? -10.176 -3.557 15.518 1.00 97.19 90 LYS A N 1
ATOM 690 C CA . LYS A 1 90 ? -11.071 -2.397 15.472 1.00 97.19 90 LYS A CA 1
ATOM 691 C C . LYS A 1 90 ? -10.244 -1.137 15.286 1.00 97.19 90 LYS A C 1
ATOM 693 O O . LYS A 1 90 ? -9.393 -0.830 16.121 1.00 97.19 90 LYS A O 1
ATOM 698 N N . ALA A 1 91 ? -10.512 -0.387 14.227 1.00 94.50 91 ALA A N 1
ATOM 699 C CA . ALA A 1 91 ? -9.797 0.855 13.966 1.00 94.50 91 ALA A CA 1
ATOM 700 C C . ALA A 1 91 ? -10.101 1.952 15.004 1.00 94.50 91 ALA A C 1
ATOM 702 O O . ALA A 1 91 ? -9.273 2.834 15.214 1.00 94.50 91 ALA A O 1
ATOM 703 N N . SER A 1 92 ? -11.238 1.870 15.707 1.00 94.56 92 SER A N 1
ATOM 704 C CA . SER A 1 92 ? -11.585 2.752 16.834 1.00 94.56 92 SER A CA 1
ATOM 705 C C . SER A 1 92 ? -10.669 2.613 18.056 1.00 94.56 92 SER A C 1
ATOM 707 O O . SER A 1 92 ? -10.732 3.449 18.951 1.00 94.56 92 SER A O 1
ATOM 709 N N . ARG A 1 93 ? -9.808 1.585 18.105 1.00 95.56 93 ARG A N 1
ATOM 710 C CA . ARG A 1 93 ? -8.807 1.415 19.170 1.00 95.56 93 ARG A CA 1
ATOM 711 C C . ARG A 1 93 ? -7.674 2.443 19.094 1.00 95.56 93 ARG A C 1
ATOM 713 O O . ARG A 1 93 ? -7.009 2.668 20.100 1.00 95.56 93 ARG A O 1
ATOM 720 N N . 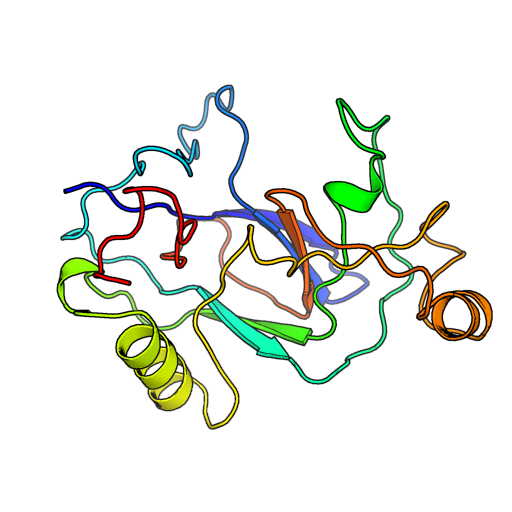PHE A 1 94 ? -7.412 3.001 17.916 1.00 95.38 94 PHE A N 1
ATOM 721 C CA . PHE A 1 94 ? -6.283 3.900 17.708 1.00 95.38 94 PHE A CA 1
ATOM 722 C C . PHE A 1 94 ? -6.707 5.349 17.920 1.00 95.38 94 PHE A C 1
ATOM 724 O O . PHE A 1 94 ? -7.752 5.790 17.443 1.00 95.38 94 PHE A O 1
ATOM 731 N N . GLU A 1 95 ? -5.865 6.100 18.613 1.00 92.75 95 GLU A N 1
ATOM 732 C CA . GLU A 1 95 ? -6.046 7.528 18.825 1.00 92.75 95 GLU A CA 1
ATOM 733 C C . GLU A 1 95 ? -5.419 8.327 17.695 1.00 92.75 95 GLU A C 1
ATOM 735 O O . GLU A 1 95 ? -5.990 9.336 17.315 1.00 92.75 95 GLU A O 1
ATOM 740 N N . ASN A 1 96 ? -4.295 7.891 17.119 1.00 91.69 96 ASN A N 1
ATOM 741 C CA . ASN A 1 96 ? -3.610 8.606 16.039 1.00 91.69 96 ASN A CA 1
ATOM 742 C C . ASN A 1 96 ? -2.853 7.676 15.080 1.00 91.69 96 ASN A C 1
ATOM 744 O O . ASN A 1 96 ? -2.724 6.469 15.320 1.00 91.69 96 ASN A O 1
ATOM 748 N N . ARG A 1 97 ? -2.321 8.246 13.987 1.00 91.88 97 ARG A N 1
ATOM 749 C CA . ARG A 1 97 ? -1.559 7.489 12.979 1.00 91.88 97 ARG A CA 1
ATOM 750 C C . ARG A 1 97 ? -0.334 6.803 13.578 1.00 91.88 97 ARG A C 1
ATOM 752 O O . ARG A 1 97 ? -0.034 5.677 13.193 1.00 91.88 97 ARG A O 1
ATOM 759 N N . ALA A 1 98 ? 0.352 7.438 14.527 1.00 93.44 98 ALA A N 1
ATOM 760 C CA . ALA A 1 98 ? 1.537 6.857 15.152 1.00 93.44 98 ALA A CA 1
ATOM 761 C C . ALA A 1 98 ? 1.204 5.564 15.913 1.00 93.44 98 ALA A C 1
ATOM 763 O O . ALA A 1 98 ? 1.955 4.597 15.820 1.00 93.44 98 ALA A O 1
ATOM 764 N N . GLN A 1 99 ? 0.053 5.495 16.591 1.00 96.19 99 GLN A N 1
ATOM 765 C CA . GLN A 1 99 ? -0.406 4.263 17.240 1.00 96.19 99 GLN A CA 1
ATOM 766 C C . GLN A 1 99 ? -0.765 3.164 16.230 1.00 96.19 99 GLN A C 1
ATOM 768 O O . GLN A 1 99 ? -0.421 2.001 16.448 1.00 96.19 99 GLN A O 1
ATOM 773 N N . ALA A 1 100 ? -1.408 3.513 15.111 1.00 95.69 100 ALA A N 1
ATOM 774 C CA . ALA A 1 100 ? -1.684 2.559 14.035 1.00 95.69 100 ALA A CA 1
ATOM 775 C C . ALA A 1 100 ? -0.380 2.031 13.394 1.00 95.69 100 ALA A C 1
ATOM 777 O O . ALA A 1 100 ? -0.214 0.824 13.223 1.00 95.69 100 ALA A O 1
ATOM 778 N N . SER A 1 101 ? 0.597 2.906 13.133 1.00 96.00 101 SER A N 1
ATOM 779 C CA . SER A 1 101 ? 1.931 2.501 12.668 1.00 96.00 101 SER A CA 1
ATOM 780 C C . SER A 1 101 ? 2.675 1.648 13.697 1.00 96.00 101 SER A C 1
ATOM 782 O O . SER A 1 101 ? 3.275 0.642 13.330 1.00 96.00 101 SER A O 1
ATOM 784 N N . ALA A 1 102 ? 2.600 1.974 14.990 1.00 97.56 102 ALA A N 1
ATOM 785 C CA . ALA A 1 102 ? 3.203 1.161 16.046 1.00 97.56 102 ALA A CA 1
ATOM 786 C C . ALA A 1 102 ? 2.588 -0.247 16.116 1.00 97.56 102 ALA A C 1
ATOM 788 O O . ALA A 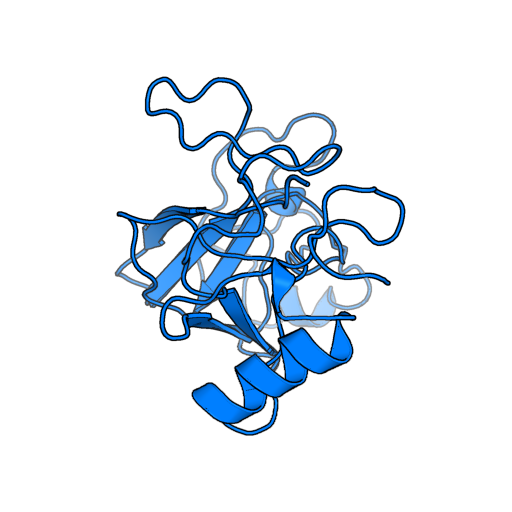1 102 ? 3.293 -1.223 16.379 1.00 97.56 102 ALA A O 1
ATOM 789 N N . PHE A 1 103 ? 1.289 -0.378 15.835 1.00 98.12 103 PHE A N 1
ATOM 790 C CA . PHE A 1 103 ? 0.638 -1.679 15.706 1.00 98.12 103 PHE A CA 1
ATOM 791 C C . PHE A 1 103 ? 1.169 -2.476 14.508 1.00 98.12 103 PHE A C 1
ATOM 793 O O . PHE A 1 103 ? 1.495 -3.653 14.673 1.00 98.12 103 PHE A O 1
ATOM 800 N N . CYS A 1 104 ? 1.346 -1.844 13.342 1.00 98.19 104 CYS A N 1
ATOM 801 C CA . CYS A 1 104 ? 2.024 -2.469 12.200 1.00 98.19 104 CYS A CA 1
ATOM 802 C C . CYS A 1 104 ? 3.441 -2.937 12.561 1.00 98.19 104 CYS A C 1
ATOM 804 O O . CYS A 1 104 ? 3.790 -4.092 12.313 1.00 98.19 104 CYS A O 1
ATOM 806 N N . ALA A 1 105 ? 4.228 -2.078 13.212 1.00 98.31 105 ALA A N 1
ATOM 807 C CA . ALA A 1 105 ? 5.588 -2.401 13.624 1.00 98.31 105 ALA A CA 1
ATOM 808 C C . ALA A 1 105 ? 5.645 -3.553 14.643 1.00 98.31 105 ALA A C 1
ATOM 810 O O . ALA A 1 105 ? 6.533 -4.400 14.585 1.00 98.31 105 ALA A O 1
ATOM 811 N N . THR A 1 106 ? 4.674 -3.623 15.554 1.00 98.25 106 THR A N 1
ATOM 812 C CA . THR A 1 106 ? 4.563 -4.714 16.536 1.00 98.25 106 THR A CA 1
ATOM 813 C C . THR A 1 106 ? 4.204 -6.039 15.867 1.00 98.25 106 THR A C 1
ATOM 815 O O . THR A 1 106 ? 4.741 -7.081 16.231 1.00 98.25 106 THR A O 1
ATOM 818 N N . ALA A 1 107 ? 3.300 -6.011 14.885 1.00 97.94 107 ALA A N 1
ATOM 819 C CA . ALA A 1 107 ? 2.818 -7.214 14.214 1.00 97.94 107 ALA A CA 1
ATOM 820 C C . ALA A 1 107 ? 3.815 -7.782 13.190 1.00 97.94 107 ALA A C 1
ATOM 822 O O . ALA A 1 107 ? 3.866 -8.995 13.003 1.00 97.94 107 ALA A O 1
ATOM 823 N N . LEU A 1 108 ? 4.576 -6.919 12.507 1.00 97.94 108 LEU A N 1
ATOM 824 C CA . LEU A 1 108 ? 5.371 -7.292 11.327 1.00 97.94 108 LEU A CA 1
ATOM 825 C C . LEU A 1 108 ? 6.871 -6.966 11.456 1.00 97.94 108 LEU A C 1
ATOM 827 O O . LEU A 1 108 ? 7.671 -7.379 10.614 1.00 97.94 108 LEU A O 1
ATOM 831 N N . GLY A 1 109 ? 7.266 -6.250 12.511 1.00 97.88 109 GLY A N 1
ATOM 832 C CA . GLY A 1 109 ? 8.644 -5.859 12.804 1.00 97.88 109 GLY A CA 1
ATOM 833 C C . GLY A 1 109 ? 8.943 -4.381 12.536 1.00 97.88 109 GLY A C 1
ATOM 834 O O . GLY A 1 109 ? 8.130 -3.627 12.005 1.00 97.88 109 GLY A O 1
ATOM 835 N N . ALA A 1 110 ? 10.152 -3.949 12.893 1.00 97.06 110 ALA A N 1
ATOM 836 C CA . ALA A 1 110 ? 10.573 -2.562 12.711 1.00 97.06 110 ALA A CA 1
ATOM 837 C C . ALA A 1 110 ? 10.509 -2.112 11.234 1.00 97.06 110 ALA A C 1
ATOM 839 O O . ALA A 1 110 ? 10.889 -2.852 10.320 1.00 97.06 110 ALA A O 1
ATOM 840 N N . GLY A 1 111 ? 10.054 -0.872 11.019 1.00 94.69 111 GLY A N 1
ATOM 841 C CA . GLY A 1 111 ? 9.926 -0.245 9.698 1.00 94.69 111 GLY A CA 1
ATOM 842 C C . GLY A 1 111 ? 8.600 -0.506 8.976 1.00 94.69 111 GLY A C 1
ATOM 843 O O . GLY A 1 111 ? 8.423 -0.009 7.868 1.00 94.69 111 GLY A O 1
ATOM 844 N N . TRP A 1 112 ? 7.682 -1.268 9.577 1.00 97.50 112 TRP A N 1
ATOM 845 C CA . TRP A 1 112 ? 6.315 -1.403 9.078 1.00 97.50 112 TRP A CA 1
ATOM 846 C C . TRP A 1 112 ? 5.411 -0.306 9.642 1.00 97.50 112 TRP A C 1
ATOM 848 O O . TRP A 1 112 ? 5.347 -0.109 10.853 1.00 97.50 112 TRP A O 1
ATOM 858 N N . GLU A 1 113 ? 4.665 0.360 8.769 1.00 95.94 113 GLU A N 1
ATOM 859 C CA . GLU A 1 113 ? 3.749 1.450 9.109 1.00 95.94 113 GLU A CA 1
ATOM 860 C C . GLU A 1 113 ? 2.382 1.242 8.458 1.00 95.94 113 GLU A C 1
ATOM 862 O O . GLU A 1 113 ? 2.261 0.503 7.480 1.00 95.94 113 GLU A O 1
ATOM 867 N N . VAL A 1 114 ? 1.343 1.900 8.981 1.00 94.38 114 VAL A N 1
ATOM 868 C CA . VAL A 1 114 ? 0.014 1.844 8.359 1.00 94.38 114 VAL A CA 1
ATOM 869 C C . VAL A 1 114 ? 0.049 2.501 6.978 1.00 94.38 114 VAL A C 1
ATOM 871 O O . VAL A 1 114 ? 0.631 3.574 6.795 1.00 94.38 114 VAL A O 1
ATOM 874 N N . VAL A 1 115 ? -0.588 1.865 5.995 1.00 92.00 115 VAL A N 1
ATOM 875 C CA . VAL A 1 115 ? -0.668 2.407 4.637 1.00 92.00 115 VAL A CA 1
ATOM 876 C C . VAL A 1 115 ? -1.535 3.665 4.600 1.00 92.00 115 VAL A C 1
ATOM 878 O O . VAL A 1 115 ? -2.623 3.710 5.172 1.00 92.00 115 VAL A O 1
ATOM 881 N N . ALA A 1 116 ? -1.064 4.661 3.850 1.00 86.50 116 ALA A N 1
ATOM 882 C CA . ALA A 1 116 ? -1.740 5.930 3.612 1.00 86.50 116 ALA A CA 1
ATOM 883 C C . ALA A 1 116 ? -1.861 6.190 2.100 1.00 86.50 116 ALA A C 1
ATOM 885 O O . ALA A 1 116 ? -1.017 6.848 1.505 1.00 86.50 116 ALA A O 1
ATOM 886 N N . ILE A 1 117 ? -2.872 5.617 1.441 1.00 73.25 117 ILE A N 1
ATOM 887 C CA . ILE A 1 117 ? -2.911 5.488 -0.030 1.00 73.25 117 ILE A CA 1
ATOM 888 C C . ILE A 1 117 ? -2.837 6.834 -0.783 1.00 73.25 117 ILE A C 1
ATOM 890 O O . ILE A 1 117 ? -2.162 6.907 -1.807 1.00 73.25 117 ILE A O 1
ATOM 894 N N . TRP A 1 118 ? -3.426 7.915 -0.255 1.00 71.69 118 TRP A N 1
ATOM 895 C CA . TRP A 1 118 ? -3.349 9.263 -0.856 1.00 71.69 118 TRP A CA 1
ATOM 896 C C . TRP A 1 118 ? -2.004 9.952 -0.617 1.00 71.69 118 TRP A C 1
ATOM 898 O O . TRP A 1 118 ? -1.684 10.902 -1.328 1.00 71.69 118 TRP A O 1
ATOM 908 N N . SER A 1 119 ? -1.206 9.523 0.372 1.00 60.00 119 SER A N 1
ATOM 909 C CA . SER A 1 119 ? 0.012 10.231 0.796 1.00 60.00 119 SER A CA 1
ATOM 910 C C . SER A 1 119 ? 1.192 9.983 -0.153 1.00 60.00 119 SER A C 1
ATOM 912 O O . SER A 1 119 ? 2.352 9.943 0.258 1.00 60.00 119 SER A O 1
ATOM 914 N N . GLY A 1 120 ? 0.900 9.759 -1.433 1.00 65.12 120 GLY A N 1
ATOM 915 C CA . GLY A 1 120 ? 1.898 9.548 -2.460 1.00 65.12 120 GLY A CA 1
ATOM 916 C C . GLY A 1 120 ? 2.587 8.191 -2.381 1.00 65.12 120 GLY A C 1
ATOM 917 O O . GLY A 1 120 ? 3.783 8.117 -2.657 1.00 65.12 120 GLY A O 1
ATOM 918 N N . GLN A 1 121 ? 1.862 7.137 -2.007 1.00 79.88 121 GLN A N 1
ATOM 919 C CA . GLN A 1 121 ? 2.416 5.782 -1.960 1.00 79.88 121 GLN A CA 1
ATOM 920 C C . GLN A 1 121 ? 2.645 5.220 -3.362 1.00 79.88 121 GLN A C 1
ATOM 922 O O . GLN A 1 121 ? 3.672 4.611 -3.618 1.00 79.88 121 GLN A O 1
ATOM 927 N N . GLY A 1 122 ? 1.749 5.482 -4.314 1.00 88.25 122 GLY A N 1
ATOM 928 C CA . GLY A 1 122 ? 1.974 5.137 -5.715 1.00 88.25 122 GLY A CA 1
ATOM 929 C C . GLY A 1 122 ? 2.957 6.101 -6.375 1.00 88.25 122 GLY A C 1
ATOM 930 O O . GLY A 1 122 ? 2.560 7.184 -6.804 1.00 88.25 122 GLY A O 1
ATOM 931 N N . LYS A 1 123 ? 4.232 5.720 -6.484 1.00 90.62 123 LYS A N 1
ATOM 932 C CA . LYS A 1 123 ? 5.268 6.510 -7.162 1.00 90.62 123 LYS A CA 1
ATOM 933 C C . LYS A 1 123 ? 5.299 6.226 -8.652 1.00 90.62 123 LYS A C 1
ATOM 935 O O . LYS A 1 123 ? 5.264 5.070 -9.070 1.00 90.62 123 LYS A O 1
ATOM 940 N N . TRP A 1 124 ? 5.390 7.265 -9.467 1.00 91.12 124 TRP A N 1
ATOM 941 C CA . TRP A 1 124 ? 5.358 7.109 -10.913 1.00 91.12 124 TRP A CA 1
ATOM 942 C C . TRP A 1 124 ? 6.182 8.171 -11.632 1.00 91.12 124 TRP A C 1
ATOM 944 O O . TRP A 1 124 ? 6.474 9.234 -11.094 1.00 91.12 124 TRP A O 1
ATOM 954 N N . ILE A 1 125 ? 6.554 7.869 -12.872 1.00 90.06 125 ILE A N 1
ATOM 955 C CA . ILE A 1 125 ? 7.229 8.788 -13.795 1.00 90.06 125 ILE A CA 1
ATOM 956 C C . ILE A 1 125 ? 6.471 8.811 -15.121 1.00 90.06 125 ILE A C 1
ATOM 958 O O . ILE A 1 125 ? 5.798 7.841 -15.480 1.00 90.06 125 ILE A O 1
ATOM 962 N N . SER A 1 126 ? 6.592 9.897 -15.884 1.00 86.38 126 SER A N 1
ATOM 963 C CA . SER A 1 126 ? 5.953 9.981 -17.202 1.00 86.38 126 SER A CA 1
ATOM 964 C C . SER A 1 126 ? 6.428 8.849 -18.125 1.00 86.38 126 SER A C 1
ATOM 966 O O . SER A 1 126 ? 7.627 8.561 -18.206 1.00 86.38 126 SER A O 1
ATOM 968 N N . GLY A 1 127 ? 5.491 8.178 -18.800 1.00 85.69 127 GLY A N 1
ATOM 969 C CA . GLY A 1 127 ? 5.768 7.045 -19.694 1.00 85.69 127 GLY A CA 1
ATOM 970 C C . GLY A 1 127 ? 6.163 5.734 -18.999 1.00 85.69 127 GLY A C 1
ATOM 971 O O . GLY A 1 127 ? 6.657 4.828 -19.663 1.00 85.69 127 GLY A O 1
ATOM 972 N N . MET A 1 128 ? 5.993 5.625 -17.678 1.00 89.31 128 MET A N 1
ATOM 973 C CA . MET A 1 128 ? 6.163 4.372 -16.932 1.00 89.31 128 MET A CA 1
ATOM 974 C C . MET A 1 128 ? 5.308 3.249 -17.544 1.00 89.31 128 MET A C 1
ATOM 976 O O . MET A 1 128 ? 4.123 3.439 -17.806 1.00 89.31 128 MET A O 1
ATOM 980 N N . ASN A 1 129 ? 5.913 2.082 -17.777 1.00 90.12 129 ASN A N 1
ATOM 981 C CA . ASN A 1 129 ? 5.264 0.882 -18.323 1.00 90.12 129 ASN A CA 1
ATOM 982 C C . ASN A 1 129 ? 6.143 -0.366 -18.055 1.00 90.12 129 ASN A C 1
ATOM 984 O O . ASN A 1 129 ? 7.088 -0.297 -17.268 1.00 90.12 129 ASN A O 1
ATOM 988 N N . GLY A 1 130 ? 5.873 -1.491 -18.724 1.00 90.56 130 GLY A N 1
ATOM 989 C CA . GLY A 1 130 ? 6.649 -2.731 -18.579 1.00 90.56 130 GLY A CA 1
ATOM 990 C C . GLY A 1 130 ? 8.078 -2.696 -19.136 1.00 90.56 130 GLY A C 1
ATOM 991 O O . GLY A 1 130 ? 8.816 -3.638 -18.899 1.00 90.56 130 GLY A O 1
ATOM 992 N N . THR A 1 131 ? 8.495 -1.636 -19.840 1.00 88.75 131 THR A N 1
ATOM 993 C CA . THR A 1 131 ? 9.866 -1.448 -20.365 1.00 88.75 131 THR A CA 1
ATOM 994 C C . THR A 1 131 ? 10.608 -0.281 -19.705 1.00 88.75 131 THR A C 1
ATOM 996 O O . THR A 1 131 ? 11.830 -0.249 -19.705 1.00 88.75 131 THR A O 1
ATOM 999 N N . LYS A 1 132 ? 9.881 0.663 -19.092 1.00 88.06 132 LYS A N 1
ATOM 1000 C CA . LYS A 1 132 ? 10.402 1.779 -18.292 1.00 88.06 132 LYS A CA 1
ATOM 1001 C C . LYS A 1 132 ? 10.192 1.491 -16.799 1.00 88.06 132 LYS A C 1
ATOM 1003 O O . LYS A 1 132 ? 9.339 2.092 -16.139 1.00 88.06 132 LYS A O 1
ATOM 1008 N N . TYR A 1 133 ? 10.929 0.506 -16.292 1.00 87.81 133 TYR A N 1
ATOM 1009 C CA . TYR A 1 133 ? 10.894 0.001 -14.910 1.00 87.81 133 TYR A CA 1
ATOM 1010 C C . TYR A 1 133 ? 12.302 0.006 -14.293 1.00 87.81 133 TYR A C 1
ATOM 1012 O O . TYR A 1 133 ? 13.174 0.695 -14.820 1.00 87.81 133 TYR A O 1
ATOM 1020 N N . ALA A 1 134 ? 12.511 -0.685 -13.160 1.00 80.50 134 ALA A N 1
ATOM 1021 C CA . ALA A 1 134 ? 13.810 -0.774 -12.486 1.00 80.50 134 ALA A CA 1
ATOM 1022 C C . ALA A 1 134 ? 14.979 -0.897 -13.480 1.00 80.50 134 ALA A C 1
ATOM 1024 O O . ALA A 1 134 ? 15.015 -1.814 -14.294 1.00 80.50 134 ALA A O 1
ATOM 1025 N N . GLY A 1 135 ? 15.907 0.060 -13.425 1.00 79.81 135 GLY A N 1
ATOM 1026 C CA . GLY A 1 135 ? 16.943 0.227 -14.441 1.00 79.81 135 GLY A CA 1
ATOM 1027 C C . GLY A 1 135 ? 17.434 1.669 -14.546 1.00 79.81 135 GLY A C 1
ATOM 1028 O O . GLY A 1 135 ? 17.101 2.518 -13.706 1.00 79.81 135 GLY A O 1
ATOM 1029 N N . ALA A 1 136 ? 18.227 1.946 -15.584 1.00 79.62 136 ALA A N 1
ATOM 1030 C CA . ALA A 1 136 ? 18.816 3.260 -15.825 1.00 79.62 136 ALA A CA 1
ATOM 1031 C C . ALA A 1 136 ? 17.741 4.314 -16.124 1.00 79.62 136 ALA A C 1
ATOM 1033 O O . ALA A 1 136 ? 17.807 5.412 -15.582 1.00 79.62 136 ALA A O 1
ATOM 1034 N N . GLU A 1 137 ? 16.707 3.976 -16.898 1.00 78.62 137 GLU A N 1
ATOM 1035 C CA . GLU A 1 137 ? 15.622 4.892 -17.247 1.00 78.62 137 GLU A CA 1
ATOM 1036 C C . GLU A 1 137 ? 14.783 5.279 -16.028 1.00 78.62 137 GLU A C 1
ATOM 1038 O O . GLU A 1 137 ? 14.455 6.450 -15.863 1.00 78.62 137 GLU A O 1
ATOM 1043 N N . TRP A 1 138 ? 14.436 4.334 -15.149 1.00 83.31 138 TRP A N 1
ATOM 1044 C CA . TRP A 1 138 ? 13.728 4.664 -13.908 1.00 83.31 138 TRP A CA 1
ATOM 1045 C C . TRP A 1 138 ? 14.604 5.514 -12.985 1.00 83.31 138 TRP A C 1
ATOM 1047 O O . TRP A 1 138 ? 14.176 6.575 -12.534 1.00 83.31 138 TRP A O 1
ATOM 1057 N N . THR A 1 139 ? 15.853 5.092 -12.768 1.00 79.81 139 THR A N 1
ATOM 1058 C CA . THR A 1 139 ? 16.802 5.779 -11.878 1.00 79.81 139 THR A CA 1
ATOM 1059 C C . THR A 1 139 ? 17.105 7.200 -12.350 1.00 79.81 139 THR A C 1
ATOM 1061 O O . THR A 1 139 ? 17.039 8.133 -11.553 1.00 79.81 139 THR A O 1
ATOM 1064 N N . ALA A 1 140 ? 17.353 7.397 -13.648 1.00 81.62 140 ALA A N 1
ATOM 1065 C CA . ALA A 1 140 ? 17.645 8.705 -14.236 1.00 81.62 140 ALA A CA 1
ATOM 1066 C C . ALA A 1 140 ? 16.471 9.691 -14.129 1.00 81.62 140 ALA A C 1
ATOM 1068 O O . ALA A 1 140 ? 16.679 10.900 -14.128 1.00 81.62 140 ALA A O 1
ATOM 1069 N N . ASN A 1 141 ? 15.240 9.187 -14.013 1.00 81.62 141 ASN A N 1
ATOM 1070 C CA . ASN A 1 141 ? 14.034 10.005 -13.907 1.00 81.62 141 ASN A CA 1
ATOM 1071 C C . ASN A 1 141 ? 13.491 10.086 -12.470 1.00 81.62 141 ASN A C 1
ATOM 1073 O O . ASN A 1 141 ? 12.396 10.606 -12.268 1.00 81.62 141 ASN A O 1
ATOM 1077 N N . THR A 1 142 ? 14.240 9.632 -11.456 1.00 77.19 142 THR A N 1
ATOM 1078 C CA . THR A 1 142 ? 13.827 9.740 -10.040 1.00 77.19 142 THR A CA 1
ATOM 1079 C C . THR A 1 142 ? 13.582 11.186 -9.601 1.00 77.19 142 THR A C 1
ATOM 1081 O O . THR A 1 142 ? 12.652 11.439 -8.843 1.00 77.19 142 THR A O 1
ATOM 1084 N N . GLY A 1 143 ? 14.324 12.159 -10.144 1.00 81.38 143 GLY A N 1
ATOM 1085 C CA . GLY A 1 143 ? 14.068 13.591 -9.920 1.00 81.38 143 GLY A CA 1
ATOM 1086 C C . GLY A 1 143 ? 12.759 14.112 -10.537 1.00 81.38 143 GLY A C 1
ATOM 1087 O O . GLY A 1 143 ? 12.322 15.210 -10.212 1.00 81.38 143 GLY A O 1
ATOM 1088 N N . GLN A 1 144 ? 12.122 13.329 -11.411 1.00 84.81 144 GLN A N 1
ATOM 1089 C CA . GLN A 1 144 ? 10.815 13.608 -12.017 1.00 84.81 144 GLN A CA 1
ATOM 1090 C C . GLN A 1 144 ? 9.700 12.752 -11.402 1.00 84.81 144 GLN A C 1
ATOM 1092 O O . GLN A 1 144 ? 8.586 12.715 -11.930 1.00 84.81 144 GLN A O 1
ATOM 1097 N N . MET A 1 145 ? 10.002 12.017 -10.328 1.00 88.56 145 MET A N 1
ATOM 1098 C CA . MET A 1 145 ? 9.053 11.112 -9.704 1.00 88.56 145 MET A CA 1
ATOM 1099 C C . MET A 1 145 ? 7.900 11.894 -9.091 1.00 88.56 145 MET A C 1
ATOM 1101 O O . MET A 1 145 ? 8.075 12.768 -8.245 1.00 88.56 145 MET A O 1
ATOM 1105 N N . GLN A 1 146 ? 6.703 11.542 -9.528 1.00 89.94 146 GLN A N 1
ATOM 1106 C CA . GLN A 1 146 ? 5.454 12.034 -8.991 1.00 89.94 146 GLN A CA 1
ATOM 1107 C C . GLN A 1 146 ? 4.823 10.955 -8.123 1.00 89.94 146 GLN A C 1
ATOM 1109 O O . GLN A 1 146 ? 5.239 9.793 -8.101 1.00 89.94 146 GLN A O 1
ATOM 1114 N N . SER A 1 147 ? 3.805 11.349 -7.374 1.00 88.31 147 SER A N 1
ATOM 1115 C CA . SER A 1 147 ? 3.058 10.423 -6.549 1.00 88.31 147 SER A CA 1
ATOM 1116 C C . SER A 1 147 ? 1.596 10.807 -6.502 1.00 88.31 147 SER A C 1
ATOM 1118 O O . SER A 1 147 ? 1.274 11.992 -6.560 1.00 88.31 147 SER A O 1
ATOM 1120 N N . GLY A 1 148 ? 0.717 9.822 -6.397 1.00 80.25 148 GLY A N 1
ATOM 1121 C CA . GLY A 1 148 ? -0.709 10.079 -6.295 1.00 80.25 148 GLY A CA 1
ATOM 1122 C C . GLY A 1 148 ? -1.530 8.828 -6.526 1.00 80.25 148 GLY A C 1
ATOM 1123 O O . GLY A 1 148 ? -1.027 7.713 -6.395 1.00 80.25 148 GLY A O 1
ATOM 1124 N N . GLY A 1 149 ? -2.792 9.066 -6.866 1.00 78.19 149 GLY A N 1
ATOM 1125 C CA . GLY A 1 149 ? -3.781 8.028 -7.070 1.00 78.19 149 GLY A CA 1
ATOM 1126 C C . GLY A 1 149 ? -4.305 7.440 -5.765 1.00 78.19 149 GLY A C 1
ATOM 1127 O O . GLY A 1 149 ? -3.742 7.590 -4.684 1.00 78.19 149 GLY A O 1
ATOM 1128 N N . TRP A 1 150 ? -5.419 6.734 -5.902 1.00 82.94 150 TRP A N 1
ATOM 1129 C CA . TRP A 1 150 ? -6.046 5.959 -4.832 1.00 82.94 150 TRP A CA 1
ATOM 1130 C C . TRP A 1 150 ? -5.614 4.494 -4.851 1.00 82.94 150 TRP A C 1
ATOM 1132 O O . TRP A 1 150 ? -6.278 3.636 -4.276 1.00 82.94 150 TRP A O 1
ATOM 1142 N N . HIS A 1 151 ? -4.526 4.204 -5.561 1.00 87.12 151 HIS A N 1
ATOM 1143 C CA . HIS A 1 151 ? -4.114 2.859 -5.911 1.00 87.12 151 HIS A CA 1
ATOM 1144 C C . HIS A 1 151 ? -2.609 2.797 -6.146 1.00 87.12 151 HIS A C 1
ATOM 1146 O O . HIS A 1 151 ? -2.003 3.756 -6.627 1.00 87.12 151 HIS A O 1
ATOM 1152 N N . PHE A 1 152 ? -2.012 1.648 -5.858 1.00 91.50 152 PHE A N 1
ATOM 1153 C CA . PHE A 1 152 ? -0.606 1.387 -6.128 1.00 91.50 152 PHE A CA 1
ATOM 1154 C C . PHE A 1 152 ? -0.339 -0.111 -6.279 1.00 91.50 152 PHE A C 1
ATOM 1156 O O . PHE A 1 152 ? -1.097 -0.958 -5.810 1.00 91.50 152 PHE A O 1
ATOM 1163 N N . TYR A 1 153 ? 0.785 -0.419 -6.914 1.00 94.19 153 TYR A N 1
ATOM 1164 C CA . TYR A 1 153 ? 1.420 -1.725 -6.895 1.00 94.19 153 TYR A CA 1
ATOM 1165 C C . TYR A 1 153 ? 2.480 -1.792 -5.798 1.00 94.19 153 TYR A C 1
ATOM 1167 O O . TYR A 1 153 ? 3.236 -0.839 -5.596 1.00 94.19 153 TYR A O 1
ATOM 1175 N N . SER A 1 154 ? 2.571 -2.930 -5.119 1.00 95.44 154 SER A N 1
ATOM 1176 C CA . SER A 1 154 ? 3.614 -3.232 -4.131 1.00 95.44 154 SER A CA 1
ATOM 1177 C C . SER A 1 154 ? 3.890 -4.730 -4.106 1.00 95.44 154 SER A C 1
ATOM 1179 O O . SER A 1 154 ? 3.016 -5.516 -4.474 1.00 95.44 154 SER A O 1
ATOM 1181 N N . TYR A 1 155 ? 5.086 -5.133 -3.677 1.00 97.44 155 TYR A N 1
ATOM 1182 C CA . TYR A 1 155 ? 5.352 -6.537 -3.381 1.00 97.44 155 TYR A CA 1
ATOM 1183 C C . TYR A 1 155 ? 4.448 -7.016 -2.253 1.00 97.44 155 TYR A C 1
ATOM 1185 O O . TYR A 1 155 ? 4.370 -6.388 -1.202 1.00 97.44 155 TYR A O 1
ATOM 1193 N N . GLY A 1 156 ? 3.764 -8.132 -2.457 1.00 96.06 156 GLY A N 1
ATOM 1194 C CA . GLY A 1 156 ? 2.808 -8.622 -1.480 1.00 96.06 156 GLY A CA 1
ATOM 1195 C C . GLY A 1 156 ? 1.990 -9.789 -1.993 1.00 96.06 156 GLY A C 1
ATOM 1196 O O . GLY A 1 156 ? 1.977 -10.109 -3.181 1.00 96.06 156 GLY A O 1
ATOM 1197 N N . ASN A 1 157 ? 1.303 -10.430 -1.057 1.00 96.06 157 ASN A N 1
ATOM 1198 C CA . ASN A 1 157 ? 0.270 -11.407 -1.358 1.00 96.06 157 ASN A CA 1
ATOM 1199 C C . ASN A 1 157 ? -0.848 -11.309 -0.316 1.00 96.06 157 ASN A C 1
ATOM 1201 O O . ASN A 1 157 ? -1.156 -12.261 0.402 1.00 96.06 157 ASN A O 1
ATOM 1205 N N . VAL A 1 158 ? -1.418 -10.113 -0.185 1.00 95.44 158 VAL A N 1
ATOM 1206 C CA . VAL A 1 158 ? -2.526 -9.873 0.736 1.00 95.44 158 VAL A CA 1
ATOM 1207 C C . VAL A 1 158 ? -3.786 -10.571 0.230 1.00 95.44 158 VAL A C 1
ATOM 1209 O O . VAL A 1 158 ? -3.927 -10.925 -0.947 1.00 95.44 158 VAL A O 1
ATOM 1212 N N . ARG A 1 159 ? -4.721 -10.797 1.145 1.00 93.69 159 ARG A N 1
ATOM 1213 C CA . ARG A 1 159 ? -5.997 -11.447 0.852 1.00 93.69 159 ARG A CA 1
ATOM 1214 C C . ARG A 1 159 ? -6.848 -10.619 -0.123 1.00 93.69 159 ARG A C 1
ATOM 1216 O O . ARG A 1 159 ? -6.766 -9.400 -0.152 1.00 93.69 159 ARG A O 1
ATOM 1223 N N . LYS A 1 160 ? -7.674 -11.275 -0.939 1.00 90.38 160 LYS A N 1
ATOM 1224 C CA . LYS A 1 160 ? -8.617 -10.590 -1.854 1.00 90.38 160 LYS A CA 1
ATOM 1225 C C . LYS A 1 160 ? -10.073 -10.649 -1.391 1.00 90.38 160 LYS A C 1
ATOM 1227 O O . LYS A 1 160 ? -10.938 -10.042 -2.004 1.00 90.38 160 LYS A O 1
ATOM 1232 N N . ASP A 1 161 ? -10.344 -11.430 -0.353 1.00 89.19 161 ASP A N 1
ATOM 1233 C CA . ASP A 1 161 ? -11.677 -11.721 0.179 1.00 89.19 161 ASP A CA 1
ATOM 1234 C C . ASP A 1 161 ? -12.050 -10.830 1.375 1.00 89.19 161 ASP A C 1
ATOM 1236 O O . ASP A 1 161 ? -13.054 -11.068 2.037 1.00 89.19 161 ASP A O 1
ATOM 1240 N N . THR A 1 162 ? -11.243 -9.809 1.668 1.00 90.69 162 THR A N 1
ATOM 1241 C CA . THR A 1 162 ? -11.474 -8.872 2.768 1.00 90.69 162 THR A CA 1
ATOM 1242 C C . THR A 1 162 ? -11.043 -7.462 2.387 1.00 90.69 162 THR A C 1
ATOM 1244 O O . THR A 1 162 ? -10.218 -7.256 1.496 1.00 90.69 162 THR A O 1
ATOM 1247 N N . ARG A 1 163 ? -11.598 -6.497 3.116 1.00 91.75 163 ARG A N 1
ATOM 1248 C CA . ARG A 1 163 ? -11.134 -5.113 3.174 1.00 91.75 163 ARG A CA 1
ATOM 1249 C C . ARG A 1 163 ? -10.031 -4.969 4.216 1.00 91.75 163 ARG A C 1
ATOM 1251 O O . ARG A 1 163 ? -9.904 -5.814 5.109 1.00 91.75 163 ARG A O 1
ATOM 1258 N N . PHE A 1 164 ? -9.284 -3.878 4.117 1.00 93.88 164 PHE A N 1
ATOM 1259 C CA . PHE A 1 164 ? -8.221 -3.540 5.050 1.00 93.88 164 PHE A CA 1
ATOM 1260 C C . PHE A 1 164 ? -8.380 -2.135 5.599 1.00 93.88 164 PHE A C 1
ATOM 1262 O O . PHE A 1 164 ? -8.645 -1.206 4.834 1.00 93.88 164 PHE A O 1
ATOM 1269 N N . TRP A 1 165 ? -8.129 -1.964 6.895 1.00 94.69 165 TRP A N 1
ATOM 1270 C CA . TRP A 1 165 ? -7.957 -0.633 7.454 1.00 94.69 165 TRP A CA 1
ATOM 1271 C C . TRP A 1 165 ? -6.720 0.021 6.859 1.00 94.69 165 TRP A C 1
ATOM 1273 O O . TRP A 1 165 ? -5.622 -0.540 6.900 1.00 94.69 165 TRP A O 1
ATOM 1283 N N . ILE A 1 166 ? -6.918 1.223 6.339 1.00 92.38 166 ILE A N 1
ATOM 1284 C CA . ILE A 1 166 ? -5.856 2.142 5.964 1.00 92.38 166 ILE A CA 1
ATOM 1285 C C . ILE A 1 166 ? -6.008 3.402 6.807 1.00 92.38 166 ILE A C 1
ATOM 1287 O O . ILE A 1 166 ? -7.074 3.688 7.356 1.00 92.38 166 ILE A O 1
ATOM 1291 N N . HIS A 1 167 ? -4.937 4.175 6.911 1.00 89.94 167 HIS A N 1
ATOM 1292 C CA . HIS A 1 167 ? -5.106 5.585 7.225 1.00 89.94 167 HIS A CA 1
ATOM 1293 C C . HIS A 1 167 ? -5.930 6.208 6.076 1.00 89.94 167 HIS A C 1
ATOM 1295 O O . HIS A 1 167 ? -5.901 5.655 4.986 1.00 89.94 167 HIS A O 1
ATOM 1301 N N . GLY A 1 168 ? -6.683 7.284 6.289 1.00 81.75 168 GLY A N 1
ATOM 1302 C CA . GLY A 1 168 ? -7.354 8.099 5.260 1.00 81.75 168 GLY A CA 1
ATOM 1303 C C . GLY A 1 168 ? -6.764 9.523 5.232 1.00 81.75 168 GLY A C 1
ATOM 1304 O O . GLY A 1 168 ? -6.013 9.863 6.148 1.00 81.75 168 GLY A O 1
ATOM 1305 N N . PRO A 1 169 ? -7.078 10.362 4.227 1.00 77.19 169 PRO A N 1
ATOM 1306 C CA . PRO A 1 169 ? -6.468 11.680 4.054 1.00 77.19 169 PRO A CA 1
ATOM 1307 C C . PRO A 1 169 ? -6.428 12.568 5.291 1.00 77.19 169 PRO A C 1
ATOM 1309 O O . PRO A 1 169 ? -7.431 12.725 5.984 1.00 77.19 169 PRO A O 1
ATOM 1312 N N . ASP A 1 170 ? -5.264 13.184 5.528 1.00 74.00 170 ASP A N 1
ATOM 1313 C CA . ASP A 1 170 ? -5.018 14.072 6.671 1.00 74.00 170 ASP A CA 1
ATOM 1314 C C . ASP A 1 170 ? -5.917 15.310 6.654 1.00 74.00 170 ASP A C 1
ATOM 1316 O O . ASP A 1 170 ? -6.094 15.942 7.684 1.00 74.00 170 ASP A O 1
ATOM 1320 N N . ASP A 1 171 ? -6.484 15.688 5.511 1.00 66.31 171 ASP A N 1
ATOM 1321 C CA . ASP A 1 171 ? -7.440 16.785 5.370 1.00 66.31 171 ASP A CA 1
ATOM 1322 C C . ASP A 1 171 ? -8.904 16.319 5.457 1.00 66.31 171 ASP A C 1
ATOM 1324 O O . ASP A 1 171 ? -9.790 17.151 5.653 1.00 66.31 171 ASP A O 1
ATOM 1328 N N . GLN A 1 172 ? -9.167 15.010 5.429 1.00 71.00 172 GLN A N 1
ATOM 1329 C CA . GLN A 1 172 ? -10.511 14.426 5.431 1.00 71.00 172 GLN A CA 1
ATOM 1330 C C . GLN A 1 172 ? -10.903 13.877 6.815 1.00 71.00 172 GLN A C 1
ATOM 1332 O O . GLN A 1 172 ? -10.096 13.825 7.752 1.00 71.00 172 GLN A O 1
ATOM 1337 N N . SER A 1 173 ? -12.182 13.526 6.982 1.00 75.25 173 SER A N 1
ATOM 1338 C CA . SER A 1 173 ? -12.746 12.970 8.229 1.00 75.25 173 SER A CA 1
ATOM 1339 C C . SER A 1 173 ? -12.849 11.437 8.215 1.00 75.25 173 SER A C 1
ATOM 1341 O O . SER A 1 173 ? -13.317 10.828 9.178 1.00 75.25 173 SER A O 1
ATOM 1343 N N . SER A 1 174 ? -12.357 10.815 7.146 1.00 81.50 174 SER A N 1
ATOM 1344 C CA . SER A 1 174 ? -12.519 9.407 6.790 1.00 81.50 174 SER A CA 1
ATOM 1345 C C . SER A 1 174 ? -11.546 8.447 7.485 1.00 81.50 174 SER A C 1
ATOM 1347 O O . SER A 1 174 ? -11.493 7.266 7.149 1.00 81.50 174 SER A O 1
ATOM 1349 N N . THR A 1 175 ? -10.759 8.917 8.454 1.00 85.44 175 THR A N 1
ATOM 1350 C CA . THR A 1 175 ? -9.879 8.073 9.278 1.00 85.44 175 THR A CA 1
ATOM 1351 C C . THR A 1 175 ? -10.531 7.791 10.625 1.00 85.44 175 THR A C 1
ATOM 1353 O O . THR A 1 175 ? -11.025 8.706 11.282 1.00 85.44 175 THR A O 1
ATOM 1356 N N . CYS A 1 176 ? -10.497 6.539 11.087 1.00 90.12 176 CYS A N 1
ATOM 1357 C CA . CYS A 1 176 ? -11.086 6.155 12.374 1.00 90.12 176 CYS A CA 1
ATOM 1358 C C . CYS A 1 176 ? -10.413 6.797 13.589 1.00 90.12 176 CYS A C 1
ATOM 1360 O O . CYS A 1 176 ? -11.109 7.199 14.523 1.00 90.12 176 CYS A O 1
ATOM 1362 N N . TRP A 1 177 ? -9.096 6.956 13.547 1.00 89.12 177 TRP A N 1
ATOM 1363 C CA . TRP A 1 177 ? -8.302 7.660 14.549 1.00 89.12 177 TRP A CA 1
ATOM 1364 C C . TRP A 1 177 ? -8.208 9.169 14.273 1.00 89.12 177 TRP A C 1
ATOM 1366 O O . TRP A 1 177 ? -8.619 9.643 13.211 1.00 89.12 177 TRP A O 1
ATOM 1376 N N . SER A 1 178 ? -7.740 9.934 15.262 1.00 73.31 178 SER A N 1
ATOM 1377 C CA . SER A 1 178 ? -7.389 11.351 15.098 1.00 73.31 178 SER A CA 1
ATOM 1378 C C . SER A 1 178 ? -6.076 11.510 14.321 1.00 73.31 178 SER A C 1
ATOM 1380 O O . SER A 1 178 ? -5.408 10.522 14.021 1.00 73.31 178 SER A O 1
ATOM 1382 N N . ARG A 1 179 ? -5.760 12.737 13.910 1.00 60.09 179 ARG A N 1
ATOM 1383 C CA . ARG A 1 179 ? -4.585 13.038 13.081 1.00 60.09 179 ARG A CA 1
ATOM 1384 C C . ARG A 1 179 ? -3.316 12.926 13.922 1.00 60.09 179 ARG A C 1
ATOM 1386 O O . ARG A 1 179 ? -3.287 13.571 14.992 1.00 60.09 179 ARG A O 1
#

Foldseek 3Di:
DAAWWKFFPDADPVQQKTKMFQDDPPDPVQSHTDLFAHDHQLQWFFWFKKKAQPQAWFALAFQDDQDDPDGSLQAEAAQSTAIDTFGTDRLLVAADQVVQQVVQCVRPNPRIGGAEQAPFSRKGAPPDGSVCTGDPNVVVCVVRIDGGHRIYMYNHDYDRVGIHGGAGDLPHPNGSHHD

Radius of gyration: 15.57 Å; chains: 1; bounding box: 40×31×40 Å

pLDDT: mean 87.18, std 10.96, range [49.16, 98.31]

Sequence (179 aa):
KLGTTAVKQSHLNDFGIDYIGCRDWTDPNGMNCDPYNGDTDCNVELPMLCMKYDYSPRPPYFIYGNGAAMPAANYAGWNQGHVSTTMPVKASRFENRAQASAFCATALGAGWEVVAIWSGQGKWISGMNGTKYAGAEWTANTGQMQSGGWHFYSYGNVRKDTRFWIHGPDDQSSTCWSR